Protein AF-A0A7Y5G3L3-F1 (afdb_monomer)

Solvent-accessible surface area (backbone atoms only — not comparable to full-atom values): 5256 Å² total; per-residue (Å²): 135,89,85,80,89,79,90,70,59,69,71,58,52,51,52,50,50,55,53,20,39,74,78,46,76,54,38,54,74,58,50,51,51,53,52,51,51,51,51,51,52,54,50,58,70,60,45,50,62,59,56,45,52,51,51,51,48,52,50,50,54,36,58,76,66,73,46,79,52,72,69,56,51,54,48,53,53,51,52,52,52,48,52,57,54,61,76,74,107

pLDDT: mean 72.68, std 11.29, range [51.56, 90.94]

Structure (mmCIF, N/CA/C/O backbone):
data_AF-A0A7Y5G3L3-F1
#
_entry.id   AF-A0A7Y5G3L3-F1
#
loop_
_atom_site.group_PDB
_atom_site.id
_atom_site.type_symbol
_atom_site.label_atom_id
_atom_site.label_alt_id
_atom_site.label_comp_id
_atom_site.label_asym_id
_atom_site.label_entity_id
_atom_site.label_seq_id
_atom_site.pdbx_PDB_ins_code
_atom_site.Cartn_x
_atom_site.Cartn_y
_atom_site.Cartn_z
_atom_site.occupancy
_atom_site.B_iso_or_equiv
_atom_site.auth_seq_id
_atom_site.auth_comp_id
_atom_site.auth_asym_id
_atom_site.auth_atom_id
_atom_site.pdbx_PDB_model_num
ATOM 1 N N . MET A 1 1 ? -9.995 -4.458 -23.194 1.00 53.12 1 MET A N 1
ATOM 2 C CA . MET A 1 1 ? -8.723 -4.006 -22.593 1.00 53.12 1 MET A CA 1
ATOM 3 C C . MET A 1 1 ? -8.808 -2.490 -22.524 1.00 53.12 1 MET A C 1
ATOM 5 O O . MET A 1 1 ? -9.092 -1.898 -23.552 1.00 53.12 1 MET A O 1
ATOM 9 N N . THR A 1 2 ? -8.727 -1.880 -21.340 1.00 63.25 2 THR A N 1
ATOM 10 C CA . THR A 1 2 ? -8.856 -0.417 -21.202 1.00 63.25 2 THR A CA 1
ATOM 11 C C . THR A 1 2 ? -7.477 0.206 -21.356 1.00 63.25 2 THR A C 1
ATOM 13 O O . THR A 1 2 ? -6.596 -0.069 -20.542 1.00 63.25 2 THR A O 1
ATOM 16 N N . GLU A 1 3 ? -7.276 0.999 -22.403 1.00 67.00 3 GLU A N 1
ATOM 17 C CA . GLU A 1 3 ? -6.040 1.753 -22.607 1.00 67.00 3 GLU A CA 1
ATOM 18 C C . GLU A 1 3 ? -6.104 3.067 -21.824 1.00 67.00 3 GLU A C 1
ATOM 20 O O . GLU A 1 3 ? -7.097 3.792 -21.876 1.00 67.00 3 GLU A O 1
ATOM 25 N N . LEU A 1 4 ? -5.052 3.353 -21.058 1.00 72.50 4 LEU A N 1
ATOM 26 C CA . LEU A 1 4 ? -4.922 4.567 -20.258 1.00 72.50 4 LEU A CA 1
ATOM 27 C C . LEU A 1 4 ? -3.763 5.392 -20.813 1.00 72.50 4 LEU A C 1
ATOM 29 O O . LEU A 1 4 ? -2.620 4.942 -20.813 1.00 72.50 4 LEU A O 1
ATOM 33 N N . LEU A 1 5 ? -4.063 6.609 -21.264 1.00 75.88 5 LEU A N 1
ATOM 34 C CA . LEU A 1 5 ? -3.058 7.591 -21.662 1.00 75.88 5 LEU A CA 1
ATOM 35 C C . LEU A 1 5 ? -2.625 8.386 -20.433 1.00 75.88 5 LEU A C 1
ATOM 37 O O . LEU A 1 5 ? -3.414 9.134 -19.856 1.00 75.88 5 LEU A O 1
ATOM 41 N N . ILE A 1 6 ? -1.363 8.228 -20.042 1.00 74.56 6 ILE A N 1
ATOM 42 C CA . ILE A 1 6 ? -0.791 8.891 -18.871 1.00 74.56 6 ILE A CA 1
ATOM 43 C C . ILE A 1 6 ? 0.167 9.969 -19.356 1.00 74.56 6 ILE A C 1
ATOM 45 O O . ILE A 1 6 ? 1.125 9.686 -20.071 1.00 74.56 6 ILE A O 1
ATOM 49 N N . LYS A 1 7 ? -0.097 11.216 -18.966 1.00 82.00 7 LYS A N 1
ATOM 50 C CA . LYS A 1 7 ? 0.826 12.328 -19.197 1.00 82.00 7 LYS A CA 1
ATOM 51 C C . LYS A 1 7 ? 1.787 12.412 -18.018 1.00 82.00 7 LYS A C 1
ATOM 53 O O . LYS A 1 7 ? 1.343 12.550 -16.881 1.00 82.00 7 LYS A O 1
ATOM 58 N N . THR A 1 8 ? 3.080 12.336 -18.294 1.00 79.56 8 THR A N 1
ATOM 59 C CA . THR A 1 8 ? 4.150 12.477 -17.303 1.00 79.56 8 THR A CA 1
ATOM 60 C C . THR A 1 8 ? 5.193 13.464 -17.807 1.00 79.56 8 THR A C 1
ATOM 62 O O . THR A 1 8 ? 5.251 13.777 -18.999 1.00 79.56 8 THR A O 1
ATOM 65 N N . GLU A 1 9 ? 6.010 13.983 -16.896 1.00 90.06 9 GLU A N 1
ATOM 66 C CA . GLU A 1 9 ? 7.152 14.805 -17.279 1.00 90.06 9 GLU A CA 1
ATOM 67 C C . GLU A 1 9 ? 8.186 13.953 -18.038 1.00 90.06 9 GLU A C 1
ATOM 69 O O . GLU A 1 9 ? 8.416 12.799 -17.655 1.00 90.06 9 GLU A O 1
ATOM 74 N N . PRO A 1 10 ? 8.844 14.492 -19.083 1.00 86.31 10 PRO A N 1
ATOM 75 C CA . PRO A 1 10 ? 9.758 13.717 -19.927 1.00 86.31 10 PRO A CA 1
ATOM 76 C C . PRO A 1 10 ? 10.875 13.016 -19.144 1.00 86.31 10 PRO A C 1
ATOM 78 O O . PRO A 1 10 ? 11.157 11.845 -19.377 1.00 86.31 10 PRO A O 1
ATOM 81 N N . GLN A 1 11 ? 11.446 13.703 -18.152 1.00 86.94 11 GLN A N 1
ATOM 82 C CA . GLN A 1 11 ? 12.516 13.173 -17.300 1.00 86.94 11 GLN A CA 1
ATOM 83 C C . GLN A 1 11 ? 12.049 11.956 -16.484 1.00 86.94 11 GLN A C 1
ATOM 85 O O . GLN A 1 11 ? 12.776 10.975 -16.343 1.00 86.94 11 GLN A O 1
ATOM 90 N N . ILE A 1 12 ? 10.807 11.985 -15.992 1.00 83.69 12 ILE A N 1
ATOM 91 C CA . ILE A 1 12 ? 10.205 10.882 -15.231 1.00 83.69 12 ILE A CA 1
ATOM 92 C C . ILE A 1 12 ? 9.939 9.687 -16.153 1.00 83.69 12 ILE A C 1
ATOM 94 O O . ILE A 1 12 ? 10.155 8.543 -15.756 1.00 83.69 12 ILE A O 1
ATOM 98 N N . ALA A 1 13 ? 9.501 9.934 -17.390 1.00 84.81 13 ALA A N 1
ATOM 99 C CA . ALA A 1 13 ? 9.281 8.878 -18.375 1.00 84.81 13 ALA A CA 1
ATOM 100 C C . ALA A 1 13 ? 10.586 8.148 -18.737 1.00 84.81 13 ALA A C 1
ATOM 102 O O . ALA A 1 13 ? 10.600 6.921 -18.812 1.00 84.81 13 ALA A O 1
ATOM 103 N N . GLU A 1 14 ? 11.687 8.879 -18.920 1.00 89.56 14 GLU A N 1
ATOM 104 C CA . GLU A 1 14 ? 13.003 8.293 -19.204 1.00 89.56 14 GLU A CA 1
ATOM 105 C C . GLU A 1 14 ? 13.529 7.457 -18.034 1.00 89.56 14 GLU A C 1
ATOM 107 O O . GLU A 1 14 ? 13.959 6.318 -18.230 1.00 89.56 14 GLU A O 1
ATOM 112 N N . GLN A 1 15 ? 13.426 7.975 -16.808 1.00 87.88 15 GLN A N 1
ATOM 113 C CA . GLN A 1 15 ? 13.808 7.237 -15.601 1.00 87.88 15 GLN A CA 1
ATOM 114 C C . GLN A 1 15 ? 12.970 5.967 -15.423 1.00 87.88 15 GLN A C 1
ATOM 116 O O . GLN A 1 15 ? 13.508 4.898 -15.132 1.00 87.88 15 GLN A O 1
ATOM 121 N N . PHE A 1 16 ? 11.656 6.060 -15.646 1.00 85.38 16 PHE A N 1
ATOM 122 C CA . PHE A 1 16 ? 10.760 4.912 -15.570 1.00 85.38 16 PHE A CA 1
ATOM 123 C C . PHE A 1 16 ? 11.108 3.848 -16.616 1.00 85.38 16 PHE A C 1
ATOM 125 O O . PHE A 1 16 ? 11.122 2.659 -16.294 1.00 85.38 16 PHE A O 1
ATOM 132 N N . LYS A 1 17 ? 11.446 4.255 -17.844 1.00 87.75 17 LYS A N 1
ATOM 133 C CA . LYS A 1 17 ? 11.898 3.340 -18.901 1.00 87.75 17 LYS A CA 1
ATOM 134 C C . LYS A 1 17 ? 13.194 2.630 -18.538 1.00 87.75 17 LYS A C 1
ATOM 136 O O . LYS A 1 17 ? 13.256 1.410 -18.659 1.00 87.75 17 LYS A O 1
ATOM 141 N N . ALA A 1 18 ? 14.195 3.364 -18.054 1.00 89.31 18 ALA A N 1
ATOM 142 C CA . ALA A 1 18 ? 15.466 2.781 -17.630 1.00 89.31 18 ALA A CA 1
ATOM 143 C C . ALA A 1 18 ? 15.2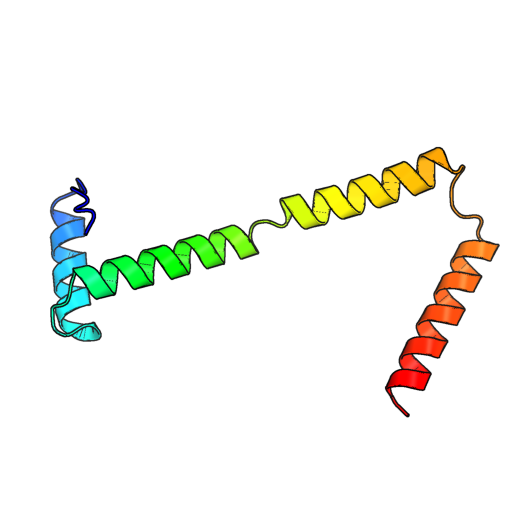63 1.731 -16.522 1.00 89.31 18 ALA A C 1
ATOM 145 O O . ALA A 1 18 ? 15.737 0.602 -16.631 1.00 89.31 18 ALA A O 1
ATOM 146 N N . LEU A 1 19 ? 14.461 2.068 -15.510 1.00 83.88 19 LEU A N 1
ATOM 147 C CA . LEU A 1 19 ? 14.165 1.181 -14.385 1.00 83.88 19 LEU A CA 1
ATOM 148 C C . LEU A 1 19 ? 13.326 -0.040 -14.799 1.00 83.88 19 LEU A C 1
ATOM 150 O O . LEU A 1 19 ? 13.544 -1.159 -14.333 1.00 83.88 19 LEU A O 1
ATOM 154 N N . THR A 1 20 ? 12.383 0.152 -15.722 1.00 90.94 20 THR A N 1
ATOM 155 C CA . THR A 1 20 ? 11.593 -0.942 -16.301 1.00 90.94 20 THR A CA 1
ATOM 156 C C . THR A 1 20 ? 12.473 -1.889 -17.110 1.00 90.94 20 THR A C 1
ATOM 158 O O . THR A 1 20 ? 12.273 -3.104 -17.064 1.00 90.94 20 THR A O 1
ATOM 161 N N . GLN A 1 21 ? 13.449 -1.360 -17.847 1.00 90.50 21 GLN A N 1
ATOM 162 C CA . GLN A 1 21 ? 14.376 -2.174 -18.621 1.00 90.50 21 GLN A CA 1
ATOM 163 C C . GLN A 1 21 ? 15.202 -3.096 -17.718 1.00 90.50 21 GLN A C 1
ATOM 165 O O . GLN A 1 21 ? 15.362 -4.273 -18.036 1.00 90.50 21 GLN A O 1
ATOM 170 N N . GLU A 1 22 ? 15.668 -2.580 -16.582 1.00 87.50 22 GLU A N 1
ATOM 171 C CA . GLU A 1 22 ? 16.483 -3.315 -15.615 1.00 87.50 22 GLU A CA 1
ATOM 172 C C . GLU A 1 22 ? 15.691 -4.402 -14.868 1.00 87.50 22 GLU A C 1
ATOM 174 O O . GLU A 1 22 ? 16.149 -5.536 -14.753 1.00 87.50 22 GLU A O 1
ATOM 179 N N . ILE A 1 23 ? 14.483 -4.081 -14.392 1.00 83.88 23 ILE A N 1
ATOM 180 C CA . ILE A 1 23 ? 13.744 -4.941 -13.447 1.00 83.88 23 ILE A CA 1
ATOM 181 C C . ILE A 1 23 ? 12.668 -5.787 -14.142 1.00 83.88 23 ILE A C 1
ATOM 183 O O . ILE A 1 23 ? 12.399 -6.921 -13.748 1.00 83.88 23 ILE A O 1
ATOM 187 N N . TYR A 1 24 ? 12.045 -5.248 -15.190 1.00 83.81 24 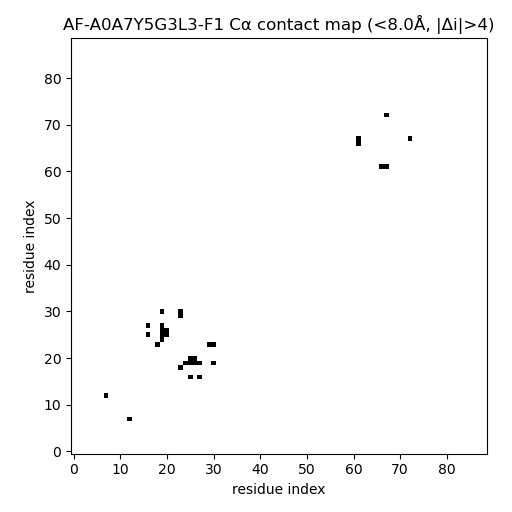TYR A N 1
ATOM 188 C CA . TYR A 1 24 ? 10.882 -5.839 -15.861 1.00 83.81 24 TYR A CA 1
ATOM 189 C C . TYR A 1 24 ? 11.155 -6.187 -17.327 1.00 83.81 24 TYR A C 1
ATOM 191 O O . TYR A 1 24 ? 10.212 -6.420 -18.089 1.00 83.81 24 TYR A O 1
ATOM 199 N N . SER A 1 25 ? 12.428 -6.202 -17.736 1.00 90.94 25 SER A N 1
ATOM 200 C CA 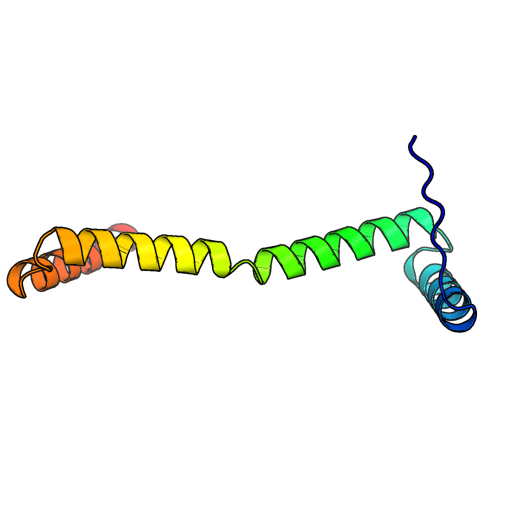. SER A 1 25 ? 12.863 -6.505 -19.107 1.00 90.94 25 SER A CA 1
ATOM 201 C C . SER A 1 25 ? 12.167 -5.640 -20.169 1.00 90.94 25 SER A C 1
ATOM 203 O O . SER A 1 25 ? 11.865 -6.112 -21.263 1.00 90.94 25 SER A O 1
ATOM 205 N N . GLY A 1 26 ? 11.857 -4.386 -19.826 1.00 86.50 26 GLY A N 1
ATOM 206 C CA . GLY A 1 26 ? 11.200 -3.431 -20.725 1.00 86.50 26 GLY A CA 1
ATOM 207 C C . GLY A 1 26 ? 9.670 -3.532 -20.763 1.00 86.50 26 GLY A C 1
ATOM 208 O O . GLY A 1 26 ? 9.025 -2.817 -21.526 1.00 86.50 26 GLY A O 1
ATOM 209 N N . ASN A 1 27 ? 9.047 -4.381 -19.936 1.00 88.94 27 ASN A N 1
ATOM 210 C CA . ASN A 1 27 ? 7.588 -4.479 -19.865 1.00 88.94 27 ASN A CA 1
ATOM 211 C C . ASN A 1 27 ? 6.973 -3.346 -19.018 1.00 88.94 27 ASN A C 1
ATOM 213 O O . ASN A 1 27 ? 6.620 -3.533 -17.850 1.00 88.94 27 ASN A O 1
ATOM 217 N N . GLU A 1 28 ? 6.817 -2.172 -19.634 1.00 83.44 28 GLU A N 1
ATOM 218 C CA . GLU A 1 28 ? 6.297 -0.949 -18.998 1.00 83.44 28 GLU A CA 1
ATOM 219 C C . GLU A 1 28 ? 4.884 -1.136 -18.424 1.00 83.44 28 GLU A C 1
ATOM 221 O O . GLU A 1 28 ? 4.589 -0.689 -17.315 1.00 83.44 28 GLU A O 1
ATOM 226 N N . ALA A 1 29 ? 4.013 -1.865 -19.130 1.00 83.88 29 ALA A N 1
ATOM 227 C CA . ALA A 1 29 ? 2.641 -2.113 -18.688 1.00 83.88 29 ALA A CA 1
ATOM 228 C C . ALA A 1 29 ? 2.580 -2.959 -17.405 1.00 83.88 29 ALA A C 1
ATOM 230 O O . ALA A 1 29 ? 1.717 -2.742 -16.547 1.00 83.88 29 ALA A O 1
ATOM 231 N N . ARG A 1 30 ? 3.489 -3.932 -17.266 1.00 84.69 30 ARG A N 1
ATOM 232 C CA . ARG A 1 30 ? 3.617 -4.739 -16.050 1.00 84.69 30 ARG A CA 1
ATOM 233 C C . ARG A 1 30 ? 4.186 -3.911 -14.902 1.00 84.69 30 ARG A C 1
ATOM 235 O O . ARG A 1 30 ? 3.572 -3.888 -13.837 1.00 84.69 30 ARG A O 1
ATOM 242 N N . ALA A 1 31 ? 5.287 -3.198 -15.139 1.00 80.62 31 ALA A N 1
ATOM 243 C CA . ALA A 1 31 ? 5.921 -2.343 -14.137 1.00 80.62 31 ALA A CA 1
ATOM 244 C C . ALA A 1 31 ? 4.940 -1.299 -13.580 1.00 80.62 31 ALA A C 1
ATOM 246 O O . ALA A 1 31 ? 4.819 -1.128 -12.366 1.00 80.62 31 ALA A O 1
ATOM 247 N N . PHE A 1 32 ? 4.162 -0.661 -14.460 1.00 83.12 32 PHE A N 1
ATOM 248 C CA . PHE A 1 32 ? 3.171 0.334 -14.065 1.00 83.12 32 PHE A CA 1
ATOM 249 C C . PHE A 1 32 ? 2.047 -0.272 -13.213 1.00 83.12 32 PHE A C 1
ATOM 251 O O . PHE A 1 32 ? 1.668 0.281 -12.180 1.00 83.12 32 PHE A O 1
ATOM 258 N N . ARG A 1 33 ? 1.527 -1.441 -13.606 1.00 81.69 33 ARG A N 1
ATOM 259 C CA . ARG A 1 33 ? 0.473 -2.137 -12.855 1.00 81.69 33 ARG A CA 1
ATOM 260 C C . ARG A 1 33 ? 0.925 -2.504 -11.444 1.00 81.69 33 ARG A C 1
ATOM 262 O O . ARG A 1 33 ? 0.175 -2.290 -10.494 1.00 81.69 33 ARG A O 1
ATOM 269 N N . GLU A 1 34 ? 2.131 -3.046 -11.307 1.00 82.19 34 GLU A N 1
ATOM 270 C CA . GLU A 1 34 ? 2.687 -3.421 -10.005 1.00 82.19 34 GLU A CA 1
ATOM 271 C C . GLU A 1 34 ? 2.928 -2.182 -9.125 1.00 82.19 34 GLU A C 1
ATOM 273 O O . GLU A 1 34 ? 2.547 -2.183 -7.953 1.00 82.19 34 GLU A O 1
ATOM 278 N N . ALA A 1 35 ? 3.425 -1.079 -9.698 1.00 77.38 35 ALA A N 1
ATOM 279 C CA . ALA A 1 35 ? 3.582 0.188 -8.982 1.00 77.38 35 ALA A CA 1
ATOM 280 C C . ALA A 1 35 ? 2.246 0.737 -8.442 1.00 77.38 35 ALA A C 1
ATOM 282 O O . ALA A 1 35 ? 2.164 1.128 -7.274 1.00 77.38 35 ALA A O 1
ATOM 283 N N . VAL A 1 36 ? 1.175 0.712 -9.247 1.00 79.62 36 VAL A N 1
ATOM 284 C CA . VAL A 1 36 ? -0.166 1.133 -8.798 1.00 79.62 36 VAL A CA 1
ATOM 285 C C . VAL A 1 36 ? -0.674 0.243 -7.662 1.00 79.62 36 VAL A C 1
ATOM 287 O O . VAL A 1 36 ? -1.195 0.760 -6.675 1.00 79.62 36 VAL A O 1
ATOM 290 N N . LEU A 1 37 ? -0.496 -1.079 -7.750 1.00 77.12 37 LEU A N 1
ATOM 291 C CA . LEU A 1 37 ? -0.910 -2.002 -6.687 1.00 77.12 37 LEU A CA 1
ATOM 292 C C . LEU A 1 37 ? -0.184 -1.720 -5.366 1.00 77.12 37 LEU A C 1
ATOM 294 O O . LEU A 1 37 ? -0.817 -1.705 -4.307 1.00 77.12 37 LEU A O 1
ATOM 298 N N . VAL A 1 38 ? 1.120 -1.437 -5.419 1.00 75.31 38 VAL A N 1
ATOM 299 C CA . VAL A 1 38 ? 1.896 -1.049 -4.235 1.00 75.31 38 VAL A CA 1
ATOM 300 C C . VAL A 1 38 ? 1.352 0.250 -3.641 1.00 75.31 38 VAL A C 1
ATOM 302 O O . VAL A 1 38 ? 1.067 0.285 -2.444 1.00 75.31 38 VAL A O 1
ATOM 305 N N . LEU A 1 39 ? 1.124 1.285 -4.453 1.00 72.44 39 LEU A N 1
ATOM 306 C CA . LEU A 1 39 ? 0.577 2.565 -3.986 1.00 72.44 39 LEU A CA 1
ATOM 307 C C . LEU A 1 39 ? -0.810 2.413 -3.348 1.00 72.44 39 LEU A C 1
ATOM 309 O O . LEU A 1 39 ? -1.041 2.947 -2.263 1.00 72.44 39 LEU A O 1
ATOM 313 N N . VAL A 1 40 ? -1.699 1.624 -3.956 1.00 73.12 40 VAL A N 1
ATOM 314 C CA . VAL A 1 40 ? -3.021 1.313 -3.393 1.00 73.12 40 VAL A CA 1
ATOM 315 C C . VAL A 1 40 ? -2.883 0.569 -2.066 1.00 73.12 40 VAL A C 1
ATOM 317 O O . VAL A 1 40 ? -3.561 0.914 -1.102 1.00 73.12 40 VAL A O 1
ATOM 320 N N . SER A 1 41 ? -1.976 -0.405 -1.965 1.00 66.31 41 SER A N 1
ATOM 321 C CA . SER A 1 41 ? -1.747 -1.140 -0.714 1.00 66.31 41 SER A CA 1
ATOM 322 C C . SER A 1 41 ? -1.185 -0.247 0.402 1.00 66.31 41 SER A C 1
ATOM 324 O O . SER A 1 41 ? -1.571 -0.379 1.564 1.00 66.31 41 SER A O 1
ATOM 326 N N . LEU A 1 42 ? -0.310 0.706 0.062 1.00 68.56 42 LEU A N 1
ATOM 327 C CA . LEU A 1 42 ? 0.233 1.692 0.996 1.00 68.56 42 LEU A CA 1
ATOM 328 C C . LEU A 1 42 ? -0.840 2.694 1.433 1.00 68.56 42 LEU A C 1
ATOM 330 O O . LEU A 1 42 ? -0.889 3.067 2.605 1.00 68.56 42 LEU A O 1
ATOM 334 N N . GLN A 1 43 ? -1.733 3.088 0.524 1.00 65.19 43 GLN A N 1
ATOM 335 C CA . GLN A 1 43 ? -2.891 3.923 0.827 1.00 65.19 43 GLN A CA 1
ATOM 336 C C . GLN A 1 43 ? -3.898 3.192 1.727 1.00 65.19 43 GLN A C 1
ATOM 338 O O . GLN A 1 43 ? -4.355 3.763 2.711 1.00 65.19 43 GLN A O 1
ATOM 343 N N . GLN A 1 44 ? -4.175 1.913 1.462 1.00 63.44 44 GLN A N 1
ATOM 344 C CA . GLN A 1 44 ? -5.028 1.065 2.301 1.00 63.44 44 GLN A CA 1
ATOM 345 C C . GLN A 1 44 ? -4.423 0.822 3.690 1.00 63.44 44 GLN A C 1
ATOM 347 O O . GLN A 1 44 ? -5.137 0.852 4.686 1.00 63.44 44 GLN A O 1
ATOM 352 N N . LYS A 1 45 ? -3.099 0.650 3.796 1.00 59.47 45 LYS A N 1
ATOM 353 C CA . LYS A 1 45 ? -2.402 0.593 5.095 1.00 59.47 45 LYS A CA 1
ATOM 354 C C . LYS A 1 45 ? -2.437 1.932 5.840 1.00 59.47 45 LYS A C 1
ATOM 356 O O . LYS A 1 45 ? -2.466 1.946 7.067 1.00 59.47 45 LYS A O 1
ATOM 361 N N . ARG A 1 46 ? -2.465 3.057 5.116 1.00 54.91 46 ARG A N 1
ATOM 362 C CA . ARG A 1 46 ? -2.699 4.398 5.678 1.00 54.91 46 ARG A CA 1
ATOM 363 C C . ARG A 1 46 ? -4.164 4.659 6.045 1.00 54.91 46 ARG A C 1
ATOM 365 O O . ARG A 1 46 ? -4.411 5.616 6.77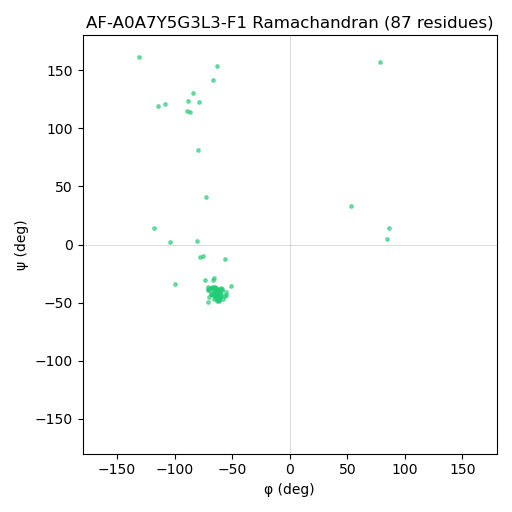9 1.00 54.91 46 ARG A O 1
ATOM 372 N N . ASP A 1 47 ? -5.103 3.792 5.657 1.00 56.62 47 ASP A N 1
ATOM 373 C CA . ASP A 1 47 ? -6.547 3.855 5.960 1.00 56.62 47 ASP A CA 1
ATOM 374 C C . ASP A 1 47 ? -6.859 3.500 7.439 1.00 56.62 47 ASP A C 1
ATOM 376 O O . ASP A 1 47 ? -7.841 2.847 7.789 1.00 56.62 47 ASP A O 1
ATOM 380 N N . THR A 1 48 ? -6.017 4.002 8.350 1.00 56.56 48 THR A N 1
ATOM 381 C CA . THR A 1 48 ? -6.268 4.172 9.793 1.00 56.56 48 THR A CA 1
ATOM 382 C C . THR A 1 48 ? -7.514 5.010 10.082 1.00 56.56 48 THR A C 1
ATOM 384 O O . THR A 1 48 ? -7.985 5.020 11.212 1.00 56.56 48 THR A O 1
ATOM 387 N N . SER A 1 49 ? -8.070 5.682 9.074 1.00 61.50 49 SER A N 1
ATOM 388 C CA . SER A 1 49 ? -9.379 6.340 9.071 1.00 61.50 49 SER A CA 1
ATOM 389 C C . SER A 1 49 ? -10.511 5.371 9.443 1.00 61.50 49 SER A C 1
ATOM 391 O O . SER A 1 49 ? -11.342 5.709 10.279 1.00 61.50 49 SER A O 1
ATOM 393 N N . ARG A 1 50 ? -10.513 4.140 8.908 1.00 60.56 50 ARG A N 1
ATOM 394 C CA . ARG A 1 50 ? -11.516 3.107 9.224 1.00 60.56 50 ARG A CA 1
ATOM 395 C C . ARG A 1 50 ? -11.337 2.568 10.637 1.00 60.56 50 ARG A C 1
ATOM 397 O O . ARG A 1 50 ? -12.316 2.352 11.344 1.00 60.56 50 ARG A O 1
ATOM 404 N N . LEU A 1 51 ? -10.083 2.393 11.059 1.00 57.94 51 LEU A N 1
ATOM 405 C CA . LEU A 1 51 ? -9.746 1.991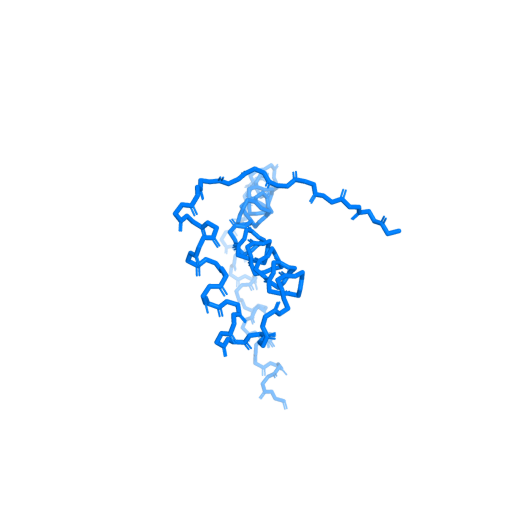 12.424 1.00 57.94 51 LEU A CA 1
ATOM 406 C C . LEU A 1 51 ? -10.141 3.083 13.433 1.00 57.94 51 LEU A C 1
ATOM 408 O O . LEU A 1 51 ? -10.744 2.773 14.453 1.00 57.94 51 LEU A O 1
ATOM 412 N N . ARG A 1 52 ? -9.861 4.358 13.128 1.00 59.00 52 ARG A N 1
ATOM 413 C CA . ARG A 1 52 ? -10.295 5.517 13.922 1.00 59.00 52 ARG A CA 1
ATOM 414 C C . ARG A 1 52 ? -11.811 5.613 13.979 1.00 59.00 52 ARG A C 1
ATOM 416 O O . ARG A 1 52 ? -12.331 5.696 15.074 1.00 59.00 52 ARG A O 1
ATOM 423 N N . ALA A 1 53 ? -12.513 5.481 12.855 1.00 63.22 53 ALA A N 1
ATOM 424 C CA . ALA A 1 53 ? -13.975 5.491 12.833 1.00 63.22 53 ALA A CA 1
ATOM 425 C C . ALA A 1 53 ? -14.584 4.362 13.683 1.00 63.22 53 ALA A C 1
ATOM 427 O O . ALA A 1 53 ? -15.584 4.572 14.363 1.00 63.22 53 ALA A O 1
ATOM 428 N N . ALA A 1 54 ? -13.972 3.173 13.694 1.00 60.34 54 ALA A N 1
ATOM 429 C CA . ALA A 1 54 ? -14.391 2.082 14.570 1.00 60.34 54 ALA A CA 1
ATOM 430 C C . ALA A 1 54 ? -14.117 2.386 16.054 1.00 60.34 54 ALA A C 1
ATOM 432 O O . ALA A 1 54 ? -14.979 2.136 16.891 1.00 60.34 54 ALA A O 1
ATOM 433 N N . ILE A 1 55 ? -12.951 2.954 16.381 1.00 63.47 55 ILE A N 1
ATOM 434 C CA . ILE A 1 55 ? -12.602 3.375 17.748 1.00 63.47 55 ILE A CA 1
ATOM 435 C C . ILE A 1 55 ? -13.528 4.499 18.231 1.00 63.47 55 ILE A C 1
ATOM 437 O O . ILE A 1 55 ? -14.001 4.440 19.362 1.00 63.47 55 ILE A O 1
ATOM 441 N N . ASP A 1 56 ? -13.817 5.486 17.386 1.00 64.62 56 ASP A N 1
ATOM 442 C CA . ASP A 1 56 ? -14.695 6.616 17.696 1.00 64.62 56 ASP A CA 1
ATOM 443 C C . ASP A 1 56 ? -16.144 6.156 17.869 1.00 64.62 56 ASP A C 1
ATOM 445 O O . ASP A 1 56 ? -16.816 6.595 18.798 1.00 64.62 56 ASP A O 1
ATOM 449 N N . LYS A 1 57 ? -16.607 5.199 17.053 1.00 64.56 57 LYS A N 1
ATOM 450 C CA . LYS A 1 57 ? -17.910 4.553 17.246 1.00 64.56 57 LYS A CA 1
ATOM 451 C C . LYS A 1 57 ? -17.975 3.797 18.575 1.00 64.56 57 LYS A C 1
ATOM 453 O O . LYS A 1 57 ? -18.910 3.997 19.334 1.00 64.56 57 LYS A O 1
ATOM 458 N N . ILE A 1 58 ? -16.960 2.989 18.895 1.00 61.66 58 ILE A N 1
ATOM 459 C CA . ILE A 1 58 ? -16.881 2.271 20.179 1.00 61.66 58 ILE A CA 1
ATOM 460 C C . ILE A 1 58 ? -16.867 3.256 21.353 1.00 61.66 58 ILE A C 1
ATOM 462 O O . ILE A 1 58 ? -17.545 3.031 22.351 1.00 61.66 58 ILE A O 1
ATOM 466 N N . ARG A 1 59 ? -16.118 4.359 21.243 1.00 61.81 59 ARG A N 1
ATOM 467 C CA . ARG A 1 59 ? -16.090 5.418 22.257 1.00 61.81 59 ARG A CA 1
ATOM 468 C C . ARG A 1 59 ? -17.471 6.055 22.422 1.00 61.81 59 ARG A C 1
ATOM 470 O O . ARG A 1 59 ? -17.944 6.146 23.548 1.00 61.81 59 ARG A O 1
ATOM 477 N N . SER A 1 60 ? -18.126 6.415 21.320 1.00 63.91 60 SER A N 1
ATOM 478 C CA . SER A 1 60 ? -19.466 7.004 21.329 1.00 63.91 60 SER A CA 1
ATOM 479 C C . SER A 1 60 ? -20.517 6.055 21.914 1.00 63.91 60 SER A C 1
ATOM 481 O O . SER A 1 60 ? -21.366 6.506 22.676 1.00 63.91 60 SER A O 1
ATOM 483 N N . ASP A 1 61 ? -20.441 4.755 21.619 1.00 59.94 61 ASP A N 1
ATOM 484 C CA . ASP A 1 61 ? -21.344 3.736 22.169 1.00 59.94 61 ASP A CA 1
ATOM 485 C C . ASP A 1 61 ? -21.126 3.552 23.688 1.00 59.94 61 ASP A C 1
ATOM 487 O O . ASP A 1 61 ? -22.083 3.386 24.446 1.00 59.94 61 ASP A O 1
ATOM 491 N N . ILE A 1 62 ? -19.874 3.637 24.158 1.00 54.41 62 ILE A N 1
ATOM 492 C CA . ILE A 1 62 ? -1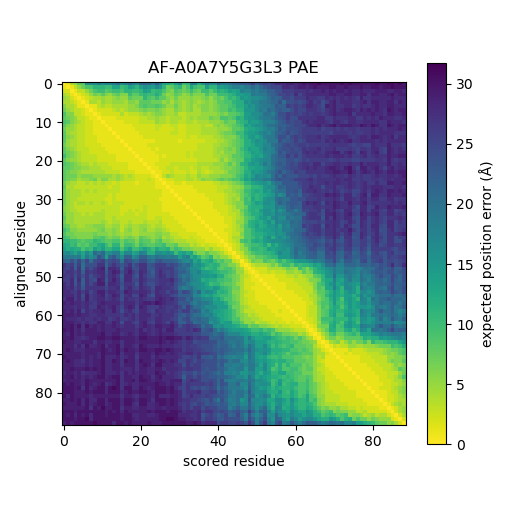9.531 3.598 25.590 1.00 54.41 62 ILE A CA 1
ATOM 493 C C . ILE A 1 62 ? -20.026 4.860 26.310 1.00 54.41 62 ILE A C 1
ATOM 495 O O . ILE A 1 62 ? -20.572 4.760 27.407 1.00 54.41 62 ILE A O 1
ATOM 499 N N . GLU A 1 63 ? -19.855 6.038 25.709 1.00 59.16 63 GLU A N 1
ATOM 500 C CA . GLU A 1 63 ? -20.307 7.321 26.261 1.00 59.16 63 GLU A CA 1
ATOM 501 C C . GLU A 1 63 ? -21.841 7.402 26.320 1.00 59.16 63 GLU A C 1
ATOM 503 O O . GLU A 1 63 ? -22.395 7.772 27.356 1.00 59.16 63 GLU A O 1
ATOM 508 N N . ALA A 1 64 ? -22.537 6.967 25.263 1.00 64.00 64 ALA A N 1
ATOM 509 C CA . ALA A 1 64 ? -23.999 6.912 25.215 1.00 64.00 64 ALA A CA 1
ATOM 510 C C . ALA A 1 64 ? -24.594 5.895 26.209 1.00 64.00 64 ALA A C 1
ATOM 512 O O . ALA A 1 64 ? -25.702 6.091 26.706 1.00 64.00 64 ALA A O 1
ATOM 513 N N . GLY A 1 65 ? -23.852 4.831 26.536 1.00 5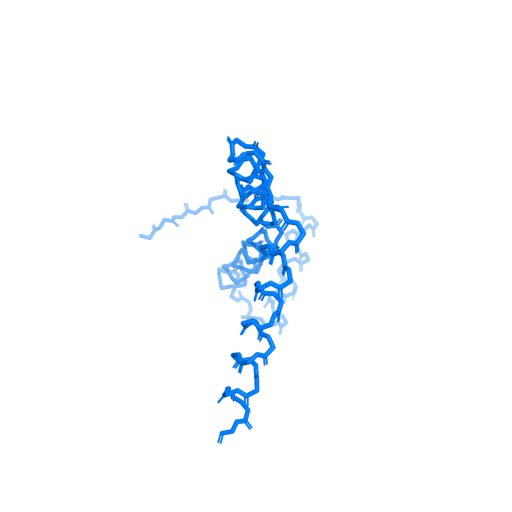9.88 65 GLY A N 1
ATOM 514 C CA . GLY A 1 65 ? -24.224 3.827 27.537 1.00 59.88 65 GLY A CA 1
ATOM 515 C C . GLY A 1 65 ? -23.956 4.219 28.998 1.00 59.88 65 GLY A C 1
ATOM 516 O O . GLY A 1 65 ? -24.176 3.392 29.880 1.00 59.88 65 GLY A O 1
ATOM 517 N N . GLY A 1 66 ? -23.475 5.441 29.273 1.00 63.53 66 GLY A N 1
ATOM 518 C CA . GLY A 1 66 ? -23.145 5.908 30.629 1.00 63.53 66 GLY A CA 1
ATOM 519 C C . GLY A 1 66 ? -21.732 5.549 31.111 1.00 63.53 66 GLY A C 1
ATOM 520 O O . GLY A 1 66 ? -21.432 5.684 32.297 1.00 63.53 66 GLY A O 1
ATOM 521 N N . GLY A 1 67 ? -20.853 5.120 30.202 1.00 60.22 67 GLY A N 1
ATOM 522 C CA . GLY A 1 67 ? -19.498 4.674 30.505 1.00 60.22 67 GLY A CA 1
ATOM 523 C C . GLY A 1 67 ? -19.446 3.253 31.072 1.00 60.22 67 GLY A C 1
ATOM 524 O O . GLY A 1 67 ? -20.400 2.732 31.645 1.00 60.22 67 GLY A O 1
ATOM 525 N N . LEU A 1 68 ? -18.292 2.599 30.929 1.00 63.00 68 LEU A N 1
ATOM 526 C CA . LEU A 1 68 ? -18.037 1.342 31.630 1.00 63.00 68 LEU A CA 1
ATOM 527 C C . LEU A 1 68 ? -17.669 1.659 33.081 1.00 63.00 68 LEU A C 1
ATOM 529 O O . LEU A 1 68 ? -16.700 2.369 33.349 1.00 63.00 68 LEU A O 1
ATOM 533 N N . THR A 1 69 ? -18.416 1.102 34.028 1.00 66.88 69 THR A N 1
ATOM 534 C CA . THR A 1 69 ? -18.055 1.167 35.448 1.00 66.88 69 THR A CA 1
ATOM 535 C C . THR A 1 69 ? -16.731 0.433 35.689 1.00 66.88 69 THR A C 1
ATOM 537 O O . THR A 1 69 ? -16.397 -0.522 34.983 1.00 66.88 69 THR A O 1
ATOM 540 N N . ALA A 1 70 ? -15.983 0.818 36.729 1.00 61.09 70 ALA A N 1
ATOM 541 C CA . ALA A 1 70 ? -14.713 0.170 37.083 1.00 61.09 70 ALA A CA 1
ATOM 542 C C . ALA A 1 70 ? -14.831 -1.367 37.203 1.00 61.09 70 ALA A C 1
ATOM 544 O O . ALA A 1 70 ? -13.947 -2.096 36.760 1.00 61.09 70 ALA A O 1
ATOM 545 N N . LYS A 1 71 ? -15.973 -1.871 37.6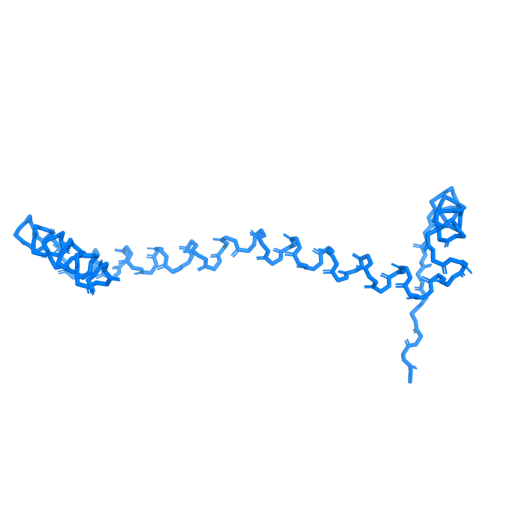97 1.00 66.31 71 LYS A N 1
ATOM 546 C CA . LYS A 1 71 ? -16.271 -3.312 37.765 1.00 66.31 71 LYS A CA 1
ATOM 547 C C . LYS A 1 71 ? -16.366 -3.976 36.387 1.00 66.31 71 LYS A C 1
ATOM 549 O O . LYS A 1 71 ? -15.891 -5.096 36.224 1.00 66.31 71 LYS A O 1
ATOM 554 N N . GLN A 1 72 ? -16.963 -3.306 35.403 1.00 63.28 72 GLN A N 1
ATOM 555 C CA . GLN A 1 72 ? -17.094 -3.831 34.039 1.00 63.28 72 GL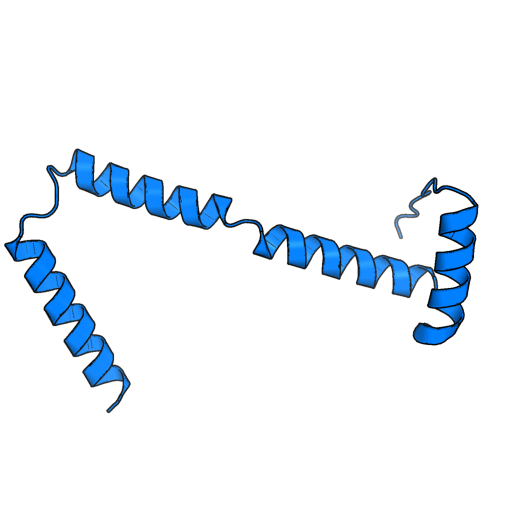N A CA 1
ATOM 556 C C . GLN A 1 72 ? -15.746 -3.845 33.310 1.00 63.28 72 GLN A C 1
ATOM 558 O O . GLN A 1 72 ? -15.447 -4.797 32.591 1.00 63.28 72 GLN A O 1
ATOM 563 N N . ILE A 1 73 ? -14.902 -2.836 33.545 1.00 70.69 73 ILE A N 1
ATOM 564 C CA . ILE A 1 73 ? -13.530 -2.798 33.021 1.00 70.69 73 ILE A CA 1
ATOM 565 C C . ILE A 1 73 ? -12.709 -3.956 33.605 1.00 70.69 73 ILE A C 1
ATOM 567 O O . ILE A 1 73 ? -12.094 -4.714 32.853 1.00 70.69 73 ILE A O 1
ATOM 571 N N . ASP A 1 74 ? -12.756 -4.154 34.925 1.00 68.44 74 ASP A N 1
ATOM 572 C CA . ASP A 1 74 ? -12.062 -5.262 35.592 1.00 68.44 74 ASP A CA 1
ATOM 573 C C . ASP A 1 74 ? -12.516 -6.632 35.075 1.00 68.44 74 ASP A C 1
ATOM 575 O O . ASP A 1 74 ? -11.697 -7.540 34.891 1.00 68.44 74 ASP A O 1
ATOM 579 N N . GLN A 1 75 ? -13.812 -6.785 34.802 1.00 73.94 75 GLN A N 1
ATOM 580 C CA . GLN A 1 75 ? -14.364 -8.015 34.248 1.00 73.94 75 GLN A CA 1
ATOM 581 C C . GLN A 1 75 ? -13.855 -8.283 32.824 1.00 73.94 75 GLN A C 1
ATOM 583 O O . GLN A 1 75 ? -13.347 -9.373 32.556 1.00 73.94 75 GLN A O 1
ATOM 588 N N . LEU A 1 76 ? -13.872 -7.279 31.942 1.00 77.62 76 LEU A N 1
ATOM 589 C CA . LEU A 1 76 ? -13.340 -7.396 30.578 1.00 77.62 76 LEU A CA 1
ATOM 590 C C . LEU A 1 76 ? -11.839 -7.723 30.561 1.00 77.62 76 LEU A C 1
ATOM 592 O O . LEU A 1 76 ? -11.378 -8.525 29.743 1.00 77.62 76 LEU A O 1
ATOM 596 N N . VAL A 1 77 ? -11.063 -7.150 31.486 1.00 76.06 77 VAL A N 1
ATOM 597 C CA . VAL A 1 77 ? -9.630 -7.449 31.626 1.00 76.06 77 VAL A CA 1
ATOM 598 C C . VAL A 1 77 ? -9.409 -8.899 32.061 1.00 76.06 77 VAL A C 1
ATOM 600 O O . VAL A 1 77 ? -8.527 -9.572 31.517 1.00 76.06 77 VAL A O 1
ATOM 603 N N . ARG A 1 78 ? -10.205 -9.414 33.007 1.00 80.69 78 ARG A N 1
ATOM 604 C CA . ARG A 1 78 ? -10.128 -10.818 33.447 1.00 80.69 78 ARG A CA 1
ATOM 605 C C . ARG A 1 78 ? -10.490 -11.786 32.323 1.00 80.69 78 ARG A C 1
ATOM 607 O O . ARG A 1 78 ? -9.733 -12.725 32.083 1.00 80.69 78 ARG A O 1
ATOM 614 N N . GLU A 1 79 ? -11.573 -11.522 31.595 1.00 80.31 79 GLU A N 1
ATOM 615 C CA . GLU A 1 79 ? -11.989 -12.335 30.446 1.00 80.31 79 GLU A CA 1
ATOM 616 C C . GLU A 1 79 ? -10.934 -12.336 29.333 1.00 80.31 79 GLU A C 1
ATOM 618 O O . GLU A 1 79 ? -10.593 -13.389 28.796 1.00 80.31 79 GLU A O 1
ATOM 623 N N . SER A 1 80 ? -10.347 -11.176 29.022 1.00 80.12 80 SER A N 1
ATOM 624 C CA . SER A 1 80 ? -9.271 -11.058 28.028 1.00 80.12 80 SER A CA 1
ATOM 625 C C . SER A 1 80 ? -8.031 -11.868 28.424 1.00 80.12 80 SER A C 1
ATOM 627 O O . SER A 1 80 ? -7.465 -12.592 27.601 1.00 80.12 80 SER A O 1
ATOM 629 N N . ARG A 1 81 ? -7.634 -11.825 29.705 1.00 81.88 81 ARG A N 1
ATOM 630 C CA . ARG A 1 81 ? -6.519 -12.632 30.232 1.00 81.88 81 ARG A CA 1
ATOM 631 C C . ARG A 1 81 ? -6.814 -14.131 30.176 1.00 81.88 81 ARG A C 1
ATOM 633 O O . ARG A 1 81 ? -5.932 -14.898 29.798 1.00 81.88 81 ARG A O 1
ATOM 640 N N . GLN A 1 82 ? -8.036 -14.550 30.505 1.00 82.94 82 GLN A N 1
ATOM 641 C CA . GLN A 1 82 ? -8.447 -15.953 30.410 1.00 82.94 82 GLN A CA 1
ATOM 642 C C . GLN A 1 82 ? -8.457 -16.453 28.963 1.00 82.94 82 GLN A C 1
ATOM 644 O O . GLN A 1 82 ? -7.911 -17.520 28.706 1.00 82.94 82 GLN A O 1
ATOM 649 N N . ARG A 1 83 ? -8.976 -15.669 28.007 1.00 79.12 83 ARG A N 1
ATOM 650 C CA . ARG A 1 83 ? -8.948 -16.024 26.575 1.00 79.12 83 ARG A CA 1
ATOM 651 C C . ARG A 1 83 ? -7.520 -16.173 26.051 1.00 79.12 83 ARG A C 1
ATOM 653 O O . ARG A 1 83 ? -7.234 -17.131 25.345 1.00 79.12 83 ARG A O 1
ATOM 660 N N . ARG A 1 84 ? -6.602 -15.279 26.444 1.00 72.81 84 ARG A N 1
ATOM 661 C CA . ARG A 1 84 ? -5.173 -15.399 26.091 1.00 72.81 84 ARG A CA 1
ATOM 662 C C . ARG A 1 84 ? -4.521 -16.639 26.699 1.00 72.81 84 ARG A C 1
ATOM 664 O O . ARG A 1 84 ? -3.694 -17.256 26.046 1.00 72.81 84 ARG A O 1
ATOM 671 N N . LYS A 1 85 ? -4.893 -17.007 27.929 1.00 76.06 85 LYS A N 1
ATOM 672 C CA . LYS A 1 85 ? -4.379 -18.212 28.593 1.00 76.06 85 LYS A CA 1
ATOM 673 C C . LYS A 1 85 ? -4.933 -19.496 27.966 1.00 76.06 85 LYS A C 1
ATOM 675 O O . LYS A 1 85 ? -4.191 -20.456 27.835 1.00 76.06 85 LYS A O 1
ATOM 680 N N . ALA A 1 86 ? -6.203 -19.497 27.564 1.00 66.69 86 ALA A N 1
ATOM 681 C CA . ALA A 1 86 ? -6.856 -20.632 26.913 1.00 66.69 86 ALA A CA 1
ATOM 682 C C . ALA A 1 86 ? -6.406 -20.834 25.457 1.00 66.69 86 ALA A C 1
ATOM 684 O O . ALA A 1 86 ? -6.382 -21.959 24.993 1.00 66.69 86 ALA A O 1
ATOM 685 N N . ALA A 1 87 ? -6.033 -19.766 24.746 1.00 58.66 87 ALA A N 1
ATOM 686 C CA . ALA A 1 87 ? -5.489 -19.854 23.387 1.00 58.66 87 ALA A CA 1
ATOM 687 C C . ALA A 1 87 ? -4.006 -20.276 23.337 1.00 58.66 87 ALA A C 1
ATOM 689 O O . ALA A 1 87 ? -3.480 -20.526 22.257 1.00 58.66 87 ALA A O 1
ATOM 690 N N . ALA A 1 88 ? -3.327 -20.294 24.487 1.00 54.50 88 ALA A N 1
ATOM 691 C CA . ALA A 1 88 ? -1.928 -20.695 24.633 1.00 54.50 88 ALA A CA 1
ATOM 692 C C . ALA A 1 88 ? -1.761 -22.104 25.242 1.00 54.50 88 ALA A C 1
ATOM 694 O O . ALA A 1 88 ? -0.629 -22.514 25.493 1.00 54.50 88 ALA A O 1
ATOM 695 N N . ALA A 1 89 ? -2.870 -22.802 25.510 1.00 51.56 89 ALA A N 1
ATOM 696 C CA . ALA A 1 89 ? -2.938 -24.184 25.986 1.00 51.56 89 ALA A CA 1
ATOM 697 C C . ALA A 1 89 ? -3.491 -25.078 24.871 1.00 51.56 89 ALA A C 1
ATOM 699 O O . ALA A 1 89 ? -3.060 -26.248 24.809 1.00 51.56 89 ALA A O 1
#

Nearest PDB structures (foldseek):
  5zkt-assembly1_A  TM=6.840E-01  e=3.098E+00  Oryza sativa Japonica Group
  7vp5-assembly1_B  TM=5.973E-01  e=5.897E+00  Arabidopsis thaliana

Sequence (89 aa):
MTELLIKTEPQIAEQFKALTQEIYSGNEARAFREAVLVLVSLQQKRDTSRLRAAIDKIRSDIEAGGGLTAKQIDQLVRESRQRRKAAAA

Secondary structure (DSSP, 8-state):
---------HHHHHHHHHHHHHHHTT-HHHHHHHHHHHHHHHHHHH-HHHHHHHHHHHHHHHHHTT---HHHHHHHHHHHHHHHHHTT-

Foldseek 3Di:
DDDDDDDDDPVVVVVLQVVCCVPVVRPSVVSVVVVVVVVVVVVVVVVCVVVVVVVVVVVVVQVVVVHDDPVNVVVVVVVVVVVVVVVVD

Mean predicted aligned error: 15.63 Å

Radius of gyration: 24.83 Å; Cα contacts (8 Å, |Δi|>4): 16; chains: 1; bounding box: 41×39×60 Å